Protein AF-T1B0D9-F1 (afdb_monomer_lite)

Organism: NCBI:txid410659

Structure (mmCIF, N/CA/C/O backbone):
data_AF-T1B0D9-F1
#
_entry.id   AF-T1B0D9-F1
#
loop_
_atom_site.group_PDB
_atom_site.id
_atom_site.type_symbol
_atom_site.label_atom_id
_atom_site.label_alt_id
_atom_site.label_comp_id
_atom_site.label_asym_id
_atom_site.label_entity_id
_atom_site.label_seq_id
_atom_site.pdbx_PDB_ins_code
_atom_site.Cartn_x
_atom_site.Cartn_y
_atom_site.Cartn_z
_atom_site.occupancy
_atom_site.B_iso_or_equiv
_atom_site.auth_seq_id
_atom_site.auth_comp_id
_atom_site.auth_asym_id
_atom_site.auth_atom_id
_atom_site.pdbx_PDB_model_num
ATOM 1 N N . MET A 1 1 ? -8.702 12.834 5.427 1.00 87.44 1 MET A N 1
ATOM 2 C CA . MET A 1 1 ? -8.350 13.405 4.110 1.00 87.44 1 MET A CA 1
ATOM 3 C C . MET A 1 1 ? -9.213 12.721 3.076 1.00 87.44 1 MET A C 1
ATOM 5 O O . MET A 1 1 ? -9.339 11.502 3.157 1.00 87.44 1 MET A O 1
ATOM 9 N N . ALA A 1 2 ? -9.843 13.475 2.180 1.00 92.88 2 ALA A N 1
ATOM 10 C CA . ALA A 1 2 ? -10.662 12.877 1.130 1.00 92.88 2 ALA A CA 1
ATOM 11 C C . ALA A 1 2 ? -9.788 12.116 0.116 1.00 92.88 2 ALA A C 1
ATOM 13 O O . ALA A 1 2 ? -8.581 12.353 0.022 1.00 92.88 2 ALA A O 1
ATOM 14 N N . PHE A 1 3 ? -10.398 11.207 -0.648 1.00 92.94 3 PHE A N 1
ATOM 15 C CA .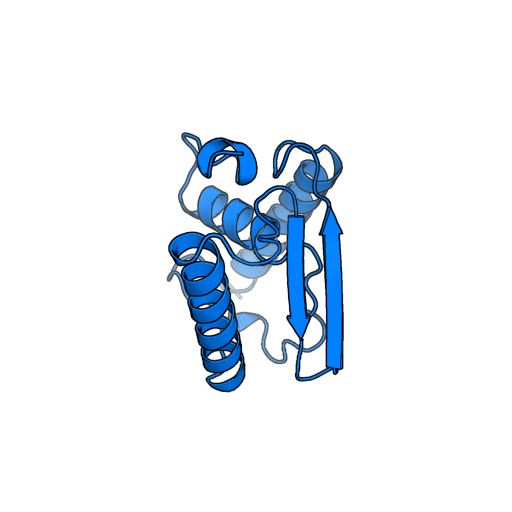 PHE A 1 3 ? -9.708 10.435 -1.686 1.00 92.94 3 PHE A CA 1
ATOM 16 C C . PHE A 1 3 ? -9.012 11.353 -2.701 1.00 92.94 3 PHE A C 1
ATOM 18 O O . PHE A 1 3 ? -7.806 11.224 -2.921 1.00 92.94 3 PHE A O 1
ATOM 25 N N . ASP A 1 4 ? -9.742 12.337 -3.233 1.00 92.62 4 ASP A N 1
ATOM 26 C CA . ASP A 1 4 ? -9.220 13.267 -4.238 1.00 92.62 4 ASP A CA 1
ATOM 27 C C . ASP A 1 4 ? -8.048 14.098 -3.718 1.00 92.62 4 ASP A C 1
ATOM 29 O O . ASP A 1 4 ? -7.090 14.350 -4.446 1.00 92.62 4 ASP A O 1
ATOM 33 N N . GLU A 1 5 ? -8.087 14.486 -2.444 1.00 93.00 5 GLU A N 1
ATOM 34 C CA . GLU A 1 5 ? -7.003 15.216 -1.790 1.00 93.00 5 GLU A CA 1
ATOM 35 C C . GLU A 1 5 ? -5.769 14.333 -1.591 1.00 93.00 5 GLU A C 1
ATOM 37 O O . GLU A 1 5 ? -4.651 14.758 -1.889 1.00 93.00 5 GLU A O 1
ATOM 42 N N . TYR A 1 6 ? -5.962 13.101 -1.107 1.00 94.75 6 TYR A N 1
ATOM 43 C CA . TYR A 1 6 ? -4.862 12.191 -0.802 1.00 94.75 6 TYR A CA 1
ATOM 44 C C . TYR A 1 6 ? -4.145 11.727 -2.062 1.00 94.75 6 TYR A C 1
ATOM 46 O O . TYR A 1 6 ? -2.919 11.7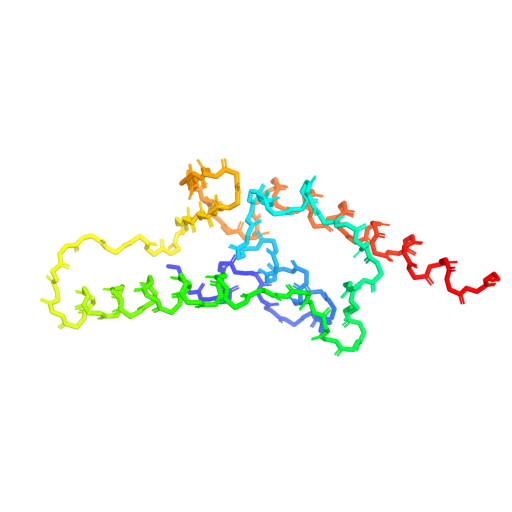93 -2.131 1.00 94.75 6 TYR A O 1
ATOM 54 N N . PHE A 1 7 ? -4.892 11.300 -3.078 1.00 94.31 7 PHE A N 1
ATOM 55 C CA . PHE A 1 7 ? -4.308 10.840 -4.332 1.00 94.31 7 PHE A CA 1
ATOM 56 C C . PHE A 1 7 ? -3.975 11.980 -5.291 1.00 94.31 7 PHE A C 1
ATOM 58 O O . PHE A 1 7 ? -3.303 11.740 -6.294 1.00 94.31 7 PHE A O 1
ATOM 65 N N . ALA A 1 8 ? -4.377 13.215 -4.971 1.00 93.06 8 ALA A N 1
ATOM 66 C CA . ALA A 1 8 ? -4.380 14.326 -5.912 1.00 93.06 8 ALA A CA 1
ATOM 67 C C . ALA A 1 8 ? -5.090 13.904 -7.209 1.00 93.06 8 ALA A C 1
ATOM 69 O O . ALA A 1 8 ? -4.491 13.983 -8.269 1.00 93.06 8 ALA A O 1
ATOM 70 N N . TRP A 1 9 ? -6.313 13.371 -7.126 1.00 92.31 9 TRP A N 1
ATOM 71 C CA . TRP A 1 9 ? -6.973 12.707 -8.259 1.00 92.31 9 TRP A CA 1
ATOM 72 C C . TRP A 1 9 ? -7.179 13.671 -9.437 1.00 92.31 9 TRP A C 1
ATOM 74 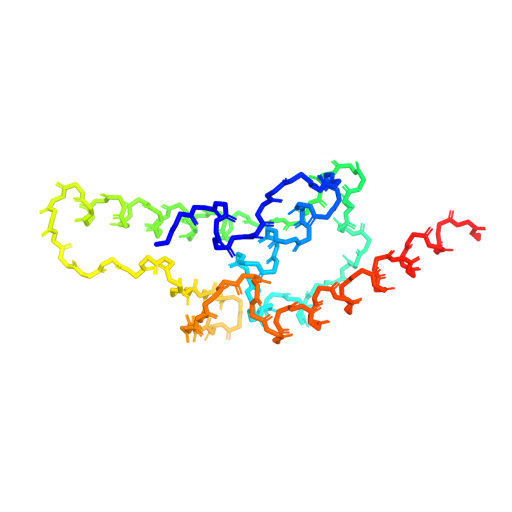O O . TRP A 1 9 ? -6.485 13.540 -10.443 1.00 92.31 9 TRP A O 1
ATOM 84 N N . GLY A 1 10 ? -8.002 14.711 -9.252 1.00 87.06 10 GLY A N 1
ATOM 85 C CA . GLY A 1 10 ? -8.187 15.829 -10.189 1.00 87.06 10 GLY A CA 1
ATOM 86 C C . GLY A 1 10 ? -8.491 15.434 -11.644 1.00 87.06 10 GLY A C 1
ATOM 87 O O . GLY A 1 10 ? -8.688 14.265 -11.973 1.00 87.06 10 GLY A O 1
ATOM 88 N N . ASP A 1 11 ? -8.475 16.427 -12.533 1.00 88.38 11 ASP A N 1
ATOM 89 C CA . ASP A 1 11 ? -8.579 16.209 -13.980 1.00 88.38 11 ASP A CA 1
ATOM 90 C C . ASP A 1 11 ? -7.193 15.959 -14.578 1.00 88.38 11 ASP A C 1
ATOM 92 O O . ASP A 1 11 ? -6.518 16.859 -15.077 1.00 88.38 11 ASP A O 1
ATOM 96 N N . CYS A 1 12 ? -6.727 14.716 -14.479 1.00 88.94 12 CYS A N 1
ATOM 97 C CA . CYS A 1 12 ? -5.539 14.244 -15.186 1.00 88.94 12 CYS A CA 1
ATOM 98 C C . CYS A 1 12 ? -5.859 13.020 -16.054 1.00 88.94 12 CYS A C 1
ATOM 100 O O . CYS A 1 12 ? -6.937 12.436 -15.941 1.00 88.94 12 CYS A O 1
ATOM 102 N N . SER A 1 13 ? -4.939 12.654 -16.953 1.00 89.44 13 SER A N 1
ATOM 103 C CA . SER A 1 13 ? -5.116 11.480 -17.813 1.00 89.44 13 SER A CA 1
ATOM 104 C C . SER A 1 13 ? -5.230 10.193 -16.992 1.00 89.44 13 SER A C 1
ATOM 106 O O . SER A 1 13 ? -4.697 10.104 -15.885 1.00 89.44 13 SER A O 1
ATOM 108 N N . GLU A 1 14 ? -5.876 9.165 -17.543 1.00 87.00 14 GLU A N 1
ATOM 109 C CA . GLU A 1 14 ? -6.046 7.870 -16.865 1.00 87.00 14 GLU A CA 1
ATOM 110 C C . GLU A 1 14 ? -4.706 7.237 -16.463 1.00 87.00 14 GLU A C 1
ATOM 112 O O . GLU A 1 14 ? -4.554 6.726 -15.355 1.00 87.00 14 GLU A O 1
ATOM 117 N N . GLN A 1 15 ? -3.681 7.367 -17.307 1.00 85.62 15 GLN A N 1
ATOM 118 C CA . GLN A 1 15 ? -2.330 6.897 -16.995 1.00 85.62 15 GLN A CA 1
ATOM 119 C C . GLN A 1 15 ? -1.731 7.646 -15.796 1.00 85.62 15 GLN A C 1
ATOM 121 O O . GLN A 1 15 ? -1.045 7.055 -14.958 1.00 85.62 15 GLN A O 1
ATOM 126 N N . GLU A 1 16 ? -1.990 8.951 -15.680 1.00 89.56 16 GLU A N 1
ATOM 127 C CA . GLU A 1 16 ? -1.529 9.736 -14.540 1.00 89.56 16 GLU A CA 1
ATOM 128 C C . GLU A 1 16 ? -2.309 9.406 -13.262 1.00 89.56 16 GLU A C 1
ATOM 130 O O . GLU A 1 16 ? -1.690 9.271 -12.203 1.00 89.56 16 GLU A O 1
ATOM 135 N N . LYS A 1 17 ? -3.625 9.186 -13.354 1.00 91.44 17 LYS A N 1
ATOM 136 C CA . LYS A 1 17 ? -4.440 8.679 -12.240 1.00 91.44 17 LYS A CA 1
ATOM 137 C C . LYS A 1 17 ? -3.932 7.325 -11.753 1.00 91.44 17 LYS A C 1
ATOM 139 O O . LYS A 1 17 ? -3.726 7.161 -10.552 1.00 91.44 17 LYS A O 1
ATOM 144 N N . ALA A 1 18 ? -3.635 6.391 -12.658 1.00 88.69 18 ALA A N 1
ATOM 145 C CA . ALA A 1 18 ? -3.093 5.075 -12.319 1.00 88.69 18 ALA A CA 1
ATOM 146 C C . ALA A 1 18 ? -1.747 5.177 -11.579 1.00 88.69 18 ALA A C 1
ATOM 148 O O . ALA A 1 18 ? -1.539 4.526 -10.553 1.00 88.69 18 ALA A O 1
ATOM 149 N N . LEU A 1 19 ? -0.848 6.051 -12.042 1.00 89.06 19 LEU A N 1
ATOM 150 C CA . LEU A 1 19 ? 0.425 6.318 -11.369 1.00 89.06 19 LEU A CA 1
ATOM 151 C C . LEU A 1 19 ? 0.247 6.931 -9.977 1.00 89.06 19 LEU A C 1
ATOM 153 O O . LEU A 1 19 ? 0.890 6.496 -9.018 1.00 89.06 19 LEU A O 1
ATOM 157 N N . ARG A 1 20 ? -0.619 7.942 -9.856 1.00 92.81 20 ARG A N 1
ATOM 158 C CA . ARG A 1 20 ? -0.947 8.583 -8.576 1.00 92.81 20 ARG A CA 1
ATOM 159 C C . ARG A 1 20 ? -1.558 7.575 -7.606 1.00 92.81 20 ARG A C 1
ATOM 161 O O . ARG A 1 20 ? -1.170 7.553 -6.436 1.00 92.81 20 ARG A O 1
ATOM 168 N N . PHE A 1 21 ? -2.450 6.716 -8.090 1.00 91.94 21 PHE A N 1
ATOM 169 C CA . PHE A 1 21 ? -3.047 5.639 -7.312 1.00 91.94 21 PHE A CA 1
ATOM 170 C C . PHE A 1 21 ? -1.987 4.675 -6.786 1.00 91.94 21 PHE A C 1
ATOM 172 O O . PHE A 1 21 ? -1.893 4.476 -5.579 1.00 91.94 21 PHE A O 1
ATOM 179 N N . LEU A 1 22 ? -1.130 4.147 -7.664 1.00 89.56 22 LEU A N 1
ATOM 180 C CA . LEU A 1 22 ? -0.072 3.207 -7.293 1.00 89.56 22 LEU A CA 1
ATOM 181 C C . LEU A 1 22 ? 0.871 3.793 -6.233 1.00 89.56 22 LEU A C 1
ATOM 183 O O . LEU A 1 22 ? 1.167 3.147 -5.227 1.00 89.56 22 LEU A O 1
ATOM 187 N N . LEU A 1 23 ? 1.304 5.039 -6.433 1.00 90.19 23 LEU A N 1
ATOM 188 C CA . LEU A 1 23 ? 2.203 5.734 -5.515 1.00 90.19 23 LEU A CA 1
ATOM 189 C C . LEU A 1 23 ? 1.553 6.056 -4.162 1.00 90.19 23 LEU A C 1
ATOM 191 O O . LEU A 1 23 ? 2.250 6.078 -3.145 1.00 90.19 23 LEU A O 1
ATOM 195 N N . GLY A 1 24 ? 0.246 6.326 -4.135 1.00 91.44 24 GLY A N 1
ATOM 196 C CA . GLY A 1 24 ? -0.499 6.541 -2.893 1.00 91.44 24 GLY A CA 1
ATOM 197 C C . GLY A 1 24 ? -0.838 5.235 -2.165 1.00 91.44 24 GLY A C 1
ATOM 198 O O . GLY A 1 24 ? -0.822 5.198 -0.938 1.00 91.44 24 GLY A O 1
ATOM 199 N N . LEU A 1 25 ? -1.095 4.154 -2.905 1.00 90.38 25 LEU A N 1
ATOM 200 C CA . LEU A 1 25 ? -1.484 2.852 -2.363 1.00 90.38 25 LEU A CA 1
ATOM 201 C C . LEU A 1 25 ? -0.290 2.097 -1.763 1.00 90.38 25 LEU A C 1
ATOM 203 O O . LEU A 1 25 ? -0.389 1.556 -0.662 1.00 90.38 25 LEU A O 1
ATOM 207 N N . ALA A 1 26 ? 0.846 2.081 -2.466 1.00 89.69 26 ALA A N 1
ATOM 208 C CA . ALA A 1 26 ? 2.039 1.331 -2.073 1.00 89.69 26 ALA A CA 1
ATOM 209 C C . ALA A 1 26 ? 3.311 2.204 -2.019 1.00 89.69 26 ALA A C 1
ATOM 211 O O . ALA A 1 26 ? 4.298 1.910 -2.698 1.00 89.69 26 ALA A O 1
ATOM 212 N N . PRO A 1 27 ? 3.352 3.263 -1.184 1.00 89.25 27 PRO A N 1
ATOM 213 C CA . PRO A 1 27 ? 4.443 4.242 -1.180 1.00 89.25 27 PRO A CA 1
ATOM 214 C C . PRO A 1 27 ? 5.827 3.690 -0.802 1.00 89.25 27 PRO A C 1
ATOM 216 O O . PRO A 1 27 ? 6.821 4.371 -1.032 1.00 89.25 2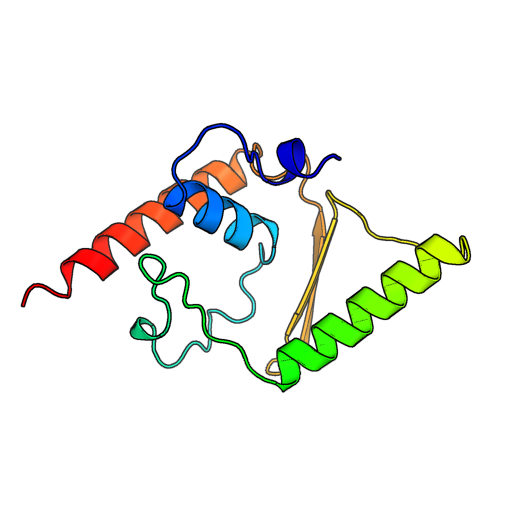7 PRO A O 1
ATOM 219 N N . MET A 1 28 ? 5.917 2.492 -0.210 1.00 91.44 28 MET A N 1
ATOM 220 C CA . MET A 1 28 ? 7.208 1.867 0.127 1.00 91.44 28 MET A CA 1
ATOM 221 C C . MET A 1 28 ? 7.661 0.876 -0.933 1.00 91.44 28 MET A C 1
ATOM 223 O O . MET A 1 28 ? 8.812 0.445 -0.899 1.00 91.44 28 MET A O 1
ATOM 227 N N . GLY A 1 29 ? 6.766 0.490 -1.846 1.00 88.88 29 GLY A N 1
ATOM 228 C CA . GLY A 1 29 ? 7.108 -0.381 -2.955 1.00 88.88 29 GLY A CA 1
ATOM 229 C C . GLY A 1 29 ? 7.709 -1.719 -2.527 1.00 88.88 29 GLY A C 1
ATOM 230 O O . GLY A 1 29 ? 8.588 -2.224 -3.222 1.00 88.88 29 GLY A O 1
ATOM 231 N N . LEU A 1 30 ? 7.285 -2.278 -1.381 1.00 91.00 30 LEU A N 1
ATOM 232 C CA . LEU A 1 30 ? 7.926 -3.458 -0.772 1.00 91.00 30 LEU A CA 1
ATOM 233 C C . LEU A 1 30 ? 8.044 -4.641 -1.750 1.00 91.00 30 LEU A C 1
ATOM 235 O O . LEU A 1 30 ? 9.044 -5.363 -1.727 1.00 91.00 30 LEU A O 1
ATOM 239 N N . HIS A 1 31 ? 7.060 -4.772 -2.644 1.00 86.81 31 HIS A N 1
ATOM 240 C CA . HIS A 1 31 ? 6.950 -5.849 -3.623 1.00 86.81 31 HIS A CA 1
ATOM 241 C C . HIS A 1 31 ? 7.772 -5.645 -4.906 1.00 86.81 31 HIS A C 1
ATOM 243 O O . HIS A 1 31 ? 8.058 -6.614 -5.602 1.00 86.81 31 HIS A O 1
ATOM 249 N N . PHE A 1 32 ? 8.211 -4.421 -5.228 1.00 84.50 32 PHE A N 1
ATOM 250 C CA . PHE A 1 32 ? 8.917 -4.171 -6.495 1.00 84.50 32 PHE A CA 1
ATOM 251 C C . PHE A 1 32 ? 10.292 -4.838 -6.564 1.00 84.50 32 PHE A C 1
ATOM 253 O O . PHE A 1 32 ? 10.766 -5.149 -7.650 1.00 84.50 32 PHE A O 1
ATOM 260 N N . GLY A 1 33 ? 10.942 -5.070 -5.419 1.00 84.19 33 GLY A N 1
ATOM 261 C CA . GLY A 1 33 ? 12.293 -5.638 -5.377 1.00 84.19 33 GLY A CA 1
ATOM 262 C C . GLY A 1 33 ? 12.393 -7.111 -5.786 1.00 84.19 33 GLY A C 1
ATOM 263 O O . GLY A 1 33 ? 13.506 -7.602 -5.932 1.00 84.19 33 GLY A O 1
ATOM 264 N N . TYR A 1 34 ? 11.268 -7.812 -5.931 1.00 86.06 34 TYR A N 1
ATOM 265 C CA . TYR A 1 34 ? 11.216 -9.211 -6.374 1.00 86.06 34 TYR A CA 1
ATOM 266 C C . TYR A 1 34 ? 10.262 -9.419 -7.552 1.00 86.06 34 TYR A C 1
ATOM 268 O O . TYR A 1 34 ? 9.842 -10.545 -7.817 1.00 86.06 34 TYR A O 1
ATOM 276 N N . LEU A 1 35 ? 9.905 -8.349 -8.265 1.00 83.50 35 LEU A N 1
ATOM 277 C CA . LEU A 1 35 ? 9.140 -8.484 -9.493 1.00 83.50 35 LEU A CA 1
ATOM 278 C C . LEU A 1 35 ? 10.024 -9.163 -10.548 1.00 83.50 35 LEU A C 1
ATOM 280 O O . LEU A 1 35 ? 10.962 -8.553 -11.056 1.00 83.50 35 LEU A O 1
ATOM 284 N N . VAL A 1 36 ? 9.742 -10.438 -10.820 1.00 83.81 36 VAL A N 1
ATOM 285 C CA . VAL A 1 36 ? 10.558 -11.284 -11.706 1.00 83.81 36 VAL A CA 1
ATOM 286 C C . VAL A 1 36 ? 10.446 -10.837 -13.161 1.00 83.81 36 VAL A C 1
ATOM 288 O O . VAL A 1 36 ? 11.452 -10.794 -13.862 1.00 83.81 36 VAL A O 1
ATOM 291 N N . ASP A 1 37 ? 9.238 -10.472 -13.592 1.00 83.19 37 ASP A N 1
ATOM 292 C CA . ASP A 1 37 ? 8.960 -10.029 -14.955 1.00 83.19 37 ASP A CA 1
ATOM 293 C C . ASP A 1 37 ? 8.372 -8.606 -14.966 1.00 83.19 37 ASP A C 1
ATOM 295 O O . ASP A 1 37 ? 7.192 -8.420 -14.642 1.00 83.19 37 ASP A O 1
ATOM 299 N N . PRO A 1 38 ? 9.164 -7.587 -15.341 1.00 76.69 38 PRO A N 1
ATOM 300 C CA . PRO A 1 38 ? 8.681 -6.220 -15.498 1.00 76.69 38 PRO A CA 1
ATOM 301 C C . PRO A 1 38 ? 7.614 -6.048 -16.590 1.00 76.69 38 PRO A C 1
ATOM 303 O O . PRO A 1 38 ? 6.810 -5.123 -16.476 1.00 76.69 38 PRO A O 1
ATOM 306 N N . ALA A 1 39 ? 7.578 -6.913 -17.613 1.00 79.19 39 ALA A N 1
ATOM 307 C CA . ALA A 1 39 ? 6.609 -6.830 -18.710 1.00 79.19 39 ALA A CA 1
ATOM 308 C C . ALA A 1 39 ? 5.184 -7.203 -18.266 1.00 79.19 39 ALA A C 1
ATOM 310 O O . ALA A 1 39 ? 4.206 -6.790 -18.885 1.00 79.19 39 ALA A O 1
ATOM 311 N N . SER A 1 40 ? 5.046 -7.907 -17.138 1.00 78.31 40 SER A N 1
ATOM 312 C CA . SER A 1 40 ? 3.743 -8.219 -16.534 1.00 78.31 40 SER A CA 1
ATOM 313 C C . SER A 1 40 ? 2.953 -6.984 -16.066 1.00 78.31 40 SER A C 1
ATOM 315 O O . SER A 1 40 ? 1.760 -7.087 -15.771 1.00 78.31 40 SER A O 1
ATOM 317 N N . VAL A 1 41 ? 3.594 -5.811 -15.993 1.00 77.75 41 VAL A N 1
ATOM 318 C CA . VAL A 1 41 ? 2.952 -4.534 -15.667 1.00 77.75 41 VAL A CA 1
ATOM 319 C C . VAL A 1 41 ? 2.613 -3.794 -16.960 1.00 77.75 41 VAL A C 1
ATOM 321 O O . VAL A 1 41 ? 3.477 -3.174 -17.575 1.00 77.75 41 VAL A O 1
ATOM 324 N N . ASN A 1 42 ? 1.334 -3.787 -17.335 1.00 79.44 42 ASN A N 1
ATOM 325 C CA . ASN A 1 42 ? 0.845 -3.088 -18.519 1.00 79.44 42 ASN A CA 1
ATOM 326 C C . ASN A 1 42 ? -0.243 -2.077 -18.135 1.00 79.44 42 ASN A C 1
ATOM 328 O O . ASN A 1 42 ? -1.413 -2.413 -17.962 1.00 79.44 42 ASN A O 1
ATOM 332 N N . PHE A 1 43 ? 0.144 -0.805 -18.031 1.00 74.06 43 PHE A N 1
ATOM 333 C CA . PHE A 1 43 ? -0.789 0.274 -17.695 1.00 74.06 43 PHE A CA 1
ATOM 334 C C . PHE A 1 43 ? -1.721 0.661 -18.847 1.00 74.06 43 PHE A C 1
ATOM 336 O O . PHE A 1 43 ? -2.784 1.210 -18.574 1.00 74.06 43 PHE A O 1
ATOM 343 N N . ALA A 1 44 ? -1.361 0.383 -20.105 1.00 76.06 44 ALA A N 1
ATOM 344 C CA . ALA A 1 44 ? -2.244 0.639 -21.243 1.00 76.06 44 ALA A CA 1
ATOM 345 C C . ALA A 1 44 ? -3.458 -0.303 -21.218 1.00 76.06 44 ALA A C 1
ATOM 347 O O . ALA A 1 44 ? -4.583 0.113 -21.481 1.00 76.06 44 ALA A O 1
ATOM 348 N N . GLU A 1 45 ? -3.237 -1.553 -20.812 1.00 81.38 45 GLU A N 1
ATOM 349 C CA . GLU A 1 45 ? -4.277 -2.573 -20.666 1.00 81.38 45 GLU A CA 1
ATOM 350 C C . GLU A 1 45 ? -4.873 -2.652 -19.251 1.00 81.38 45 GLU A C 1
ATOM 352 O O . GLU A 1 45 ? -5.688 -3.531 -18.982 1.00 81.38 45 GLU A O 1
ATOM 357 N N 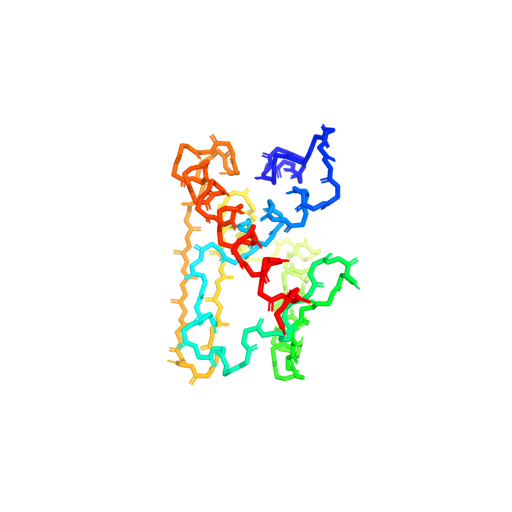. HIS A 1 46 ? -4.483 -1.757 -18.336 1.00 80.38 46 HIS A N 1
ATOM 358 C CA . HIS A 1 46 ? -4.894 -1.779 -16.923 1.00 80.38 46 HIS A CA 1
ATOM 359 C C . HIS A 1 46 ? -4.563 -3.098 -16.196 1.00 80.38 46 HIS A C 1
ATOM 361 O O . HIS A 1 46 ? -5.295 -3.542 -15.309 1.00 80.38 46 HIS A O 1
ATOM 367 N N . LYS A 1 47 ? -3.437 -3.727 -16.548 1.00 82.56 47 LYS A N 1
ATOM 368 C CA . LYS A 1 47 ? -2.959 -4.985 -15.965 1.00 82.56 47 LYS A CA 1
ATOM 369 C C . LYS A 1 47 ? -1.781 -4.747 -15.028 1.00 82.56 47 LYS A C 1
ATOM 371 O O . LYS A 1 47 ? -0.762 -4.169 -15.401 1.00 82.56 47 LYS A O 1
ATOM 376 N N . VAL A 1 48 ? -1.919 -5.240 -13.801 1.00 81.38 48 VAL A N 1
ATOM 377 C CA . VAL A 1 48 ? -0.862 -5.260 -12.785 1.00 81.38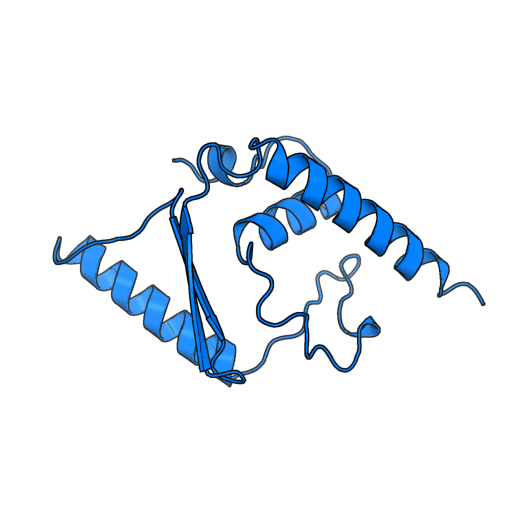 48 VAL A CA 1
ATOM 378 C C . VAL A 1 48 ? -0.852 -6.658 -12.162 1.00 81.38 48 VAL A C 1
ATOM 380 O O . VAL A 1 48 ? -1.928 -7.195 -11.879 1.00 81.38 48 VAL A O 1
ATOM 383 N N . PRO A 1 49 ? 0.321 -7.274 -11.946 1.00 84.75 49 PRO A N 1
ATOM 384 C CA . PRO A 1 49 ? 0.398 -8.601 -11.359 1.00 84.75 49 PRO A CA 1
ATOM 385 C C . PRO A 1 49 ? -0.139 -8.590 -9.927 1.00 84.75 49 PRO A C 1
ATOM 387 O O . PRO A 1 49 ? 0.116 -7.678 -9.139 1.00 84.75 49 PRO A O 1
ATOM 390 N N . SER A 1 50 ? -0.860 -9.648 -9.575 1.00 86.31 50 SER A N 1
ATOM 391 C CA . SER A 1 50 ? -1.305 -9.910 -8.210 1.00 86.31 50 SER A CA 1
ATOM 392 C C . SER A 1 50 ? -1.182 -11.397 -7.906 1.00 86.31 50 SER A C 1
ATOM 394 O O . SER A 1 50 ? -1.129 -12.234 -8.807 1.00 86.31 50 SER A O 1
ATOM 396 N N . THR A 1 51 ? -1.102 -11.731 -6.623 1.00 88.44 51 THR A N 1
ATOM 397 C CA . THR A 1 51 ? -1.086 -13.120 -6.162 1.00 88.44 51 THR A CA 1
ATOM 398 C C . THR A 1 51 ? -2.285 -13.362 -5.263 1.00 88.44 51 THR A C 1
ATOM 400 O O . THR A 1 51 ? -2.704 -12.467 -4.525 1.00 88.44 51 THR A O 1
ATOM 403 N N . ILE A 1 52 ? -2.810 -14.590 -5.264 1.00 93.50 52 ILE A N 1
ATOM 404 C CA . ILE A 1 52 ? -3.938 -14.950 -4.395 1.00 93.50 52 ILE A CA 1
ATOM 405 C C . ILE A 1 52 ? -3.616 -14.704 -2.915 1.00 93.50 52 ILE A C 1
ATOM 407 O O . ILE A 1 52 ? -4.471 -14.243 -2.166 1.00 93.50 52 ILE A O 1
ATOM 411 N N . MET A 1 53 ? -2.361 -14.914 -2.507 1.00 93.75 53 MET A N 1
ATOM 412 C CA . MET A 1 53 ? -1.885 -14.633 -1.150 1.00 93.75 53 MET A CA 1
ATOM 413 C C . MET A 1 53 ? -2.058 -13.153 -0.783 1.00 93.75 53 MET A C 1
ATOM 415 O O . MET A 1 53 ? -2.609 -12.839 0.271 1.00 93.75 53 MET A O 1
ATOM 419 N N . ALA A 1 54 ? -1.639 -12.238 -1.666 1.00 91.38 54 ALA A N 1
ATOM 420 C CA . ALA A 1 54 ? -1.799 -10.802 -1.449 1.00 91.38 54 ALA A CA 1
ATOM 421 C C . ALA A 1 54 ? -3.281 -10.394 -1.402 1.00 91.38 54 ALA A C 1
ATOM 423 O O . ALA A 1 54 ? -3.668 -9.599 -0.545 1.00 91.38 54 ALA A O 1
ATOM 424 N N . CYS A 1 55 ? -4.122 -10.973 -2.268 1.00 93.12 55 CYS A N 1
ATOM 425 C CA . CYS A 1 55 ? -5.563 -10.717 -2.274 1.00 93.12 55 CYS A CA 1
ATOM 426 C C . CYS A 1 55 ? -6.232 -11.133 -0.957 1.00 93.12 55 CYS A C 1
ATOM 428 O O . CYS A 1 55 ? -7.006 -10.354 -0.406 1.00 93.12 55 CYS A O 1
ATOM 430 N N . GLN A 1 56 ? -5.909 -12.316 -0.424 1.00 96.88 56 GLN A N 1
ATOM 431 C CA . GLN A 1 56 ? -6.478 -12.799 0.842 1.00 96.88 56 GLN A CA 1
ATOM 432 C C . GLN A 1 56 ? -6.058 -11.926 2.032 1.00 96.88 56 GLN A C 1
ATOM 434 O O . GLN A 1 56 ? -6.890 -11.569 2.866 1.00 96.88 56 GLN A O 1
ATOM 439 N N . ILE A 1 57 ? -4.789 -11.509 2.081 1.00 95.56 57 ILE A N 1
ATOM 440 C CA . ILE A 1 57 ? -4.302 -10.573 3.105 1.00 95.56 57 ILE A CA 1
ATOM 441 C C . ILE A 1 57 ? -5.036 -9.231 2.999 1.00 95.56 57 ILE A C 1
ATOM 443 O O . ILE A 1 57 ? -5.520 -8.715 4.005 1.00 95.56 57 ILE A O 1
ATOM 447 N N . CYS A 1 58 ? -5.146 -8.677 1.788 1.00 93.88 58 CYS A N 1
ATOM 448 C CA . CYS A 1 58 ? -5.846 -7.418 1.541 1.00 93.88 58 CYS A CA 1
ATOM 449 C C . CYS A 1 58 ? -7.311 -7.495 1.993 1.00 93.88 58 CYS A C 1
ATOM 451 O O . CYS A 1 58 ? -7.770 -6.628 2.736 1.00 93.88 58 CYS A O 1
ATOM 453 N N . ALA A 1 59 ? -8.017 -8.567 1.620 1.00 97.00 59 ALA A N 1
ATOM 454 C CA . ALA A 1 59 ? -9.401 -8.796 2.017 1.00 97.00 59 ALA A CA 1
ATOM 455 C C . ALA A 1 59 ? -9.554 -8.877 3.545 1.00 97.00 59 ALA A C 1
ATOM 457 O O . ALA A 1 59 ? -10.426 -8.217 4.108 1.00 97.00 59 ALA A O 1
ATOM 458 N N . GLY A 1 60 ? -8.674 -9.617 4.229 1.00 97.44 60 GLY A N 1
ATOM 459 C CA . GLY A 1 60 ? -8.689 -9.731 5.690 1.00 97.44 60 GLY A CA 1
ATOM 460 C C . GLY A 1 60 ? -8.455 -8.395 6.402 1.00 97.44 60 GLY A C 1
ATOM 461 O O . GLY A 1 60 ? -9.174 -8.057 7.347 1.00 97.44 60 GLY A O 1
ATOM 462 N N . VAL A 1 61 ? -7.491 -7.598 5.926 1.00 95.69 61 VAL A N 1
ATOM 463 C CA . VAL A 1 61 ? -7.224 -6.253 6.462 1.00 95.69 61 VAL A CA 1
ATOM 464 C C . VAL A 1 61 ? -8.415 -5.326 6.216 1.00 95.69 61 VAL A C 1
ATOM 466 O O . VAL A 1 61 ? -8.883 -4.688 7.156 1.00 95.69 61 VAL A O 1
ATOM 469 N N . ALA A 1 62 ? -8.947 -5.284 4.992 1.00 95.69 62 ALA A N 1
ATOM 470 C CA . ALA A 1 62 ? -10.078 -4.430 4.635 1.00 95.69 62 ALA A CA 1
ATOM 471 C C . ALA A 1 62 ? -11.339 -4.768 5.447 1.00 95.69 62 ALA A C 1
ATOM 473 O O . ALA A 1 62 ? -11.971 -3.868 6.001 1.00 95.69 62 ALA A O 1
ATOM 474 N N . ALA A 1 63 ? -11.669 -6.056 5.585 1.00 98.00 63 ALA A N 1
ATOM 475 C CA . ALA A 1 63 ? -12.794 -6.511 6.400 1.00 98.00 63 ALA A CA 1
ATOM 476 C C . ALA A 1 63 ? -12.615 -6.135 7.880 1.00 98.00 63 ALA A C 1
ATOM 478 O O . ALA A 1 63 ? -13.561 -5.693 8.533 1.00 98.00 63 ALA A O 1
ATOM 479 N N . THR A 1 64 ? -11.391 -6.249 8.403 1.00 97.25 64 THR A N 1
ATOM 480 C CA . THR A 1 64 ? -11.080 -5.871 9.788 1.00 97.25 64 THR A CA 1
ATOM 481 C C . THR A 1 64 ? -11.209 -4.362 10.007 1.00 97.25 64 THR A C 1
ATOM 483 O O . THR A 1 64 ? -11.802 -3.943 10.999 1.00 97.25 64 THR A O 1
ATOM 486 N N . GLU A 1 65 ? -10.698 -3.527 9.098 1.00 96.44 65 GLU A N 1
ATOM 487 C CA . GLU A 1 65 ? -10.860 -2.068 9.184 1.00 96.44 65 GLU A CA 1
ATOM 488 C C . GLU A 1 65 ? -12.337 -1.658 9.073 1.00 96.44 65 GLU A C 1
ATOM 490 O O . GLU A 1 65 ? -12.801 -0.832 9.860 1.00 96.44 65 GLU A O 1
ATOM 495 N N . ALA A 1 66 ? -13.112 -2.288 8.184 1.00 97.50 66 ALA A N 1
ATOM 496 C CA . ALA A 1 66 ? -14.556 -2.065 8.095 1.00 97.50 66 ALA A CA 1
ATOM 497 C C . ALA A 1 66 ? -15.264 -2.404 9.417 1.00 97.50 66 ALA A C 1
ATOM 499 O O . ALA A 1 66 ? -16.071 -1.616 9.910 1.00 97.50 66 ALA A O 1
ATOM 500 N N . LEU A 1 67 ? -14.913 -3.532 10.043 1.00 98.12 67 LEU A N 1
ATOM 501 C CA . LEU A 1 67 ? -15.462 -3.927 11.339 1.00 98.12 67 LEU A CA 1
ATOM 502 C C . LEU A 1 67 ? -15.132 -2.909 12.442 1.00 98.12 67 LEU A C 1
ATOM 504 O O . LEU A 1 67 ? -16.012 -2.555 13.227 1.00 98.12 67 LEU A O 1
ATOM 508 N N . LYS A 1 68 ? -13.892 -2.400 12.491 1.00 98.06 68 LYS A N 1
ATOM 509 C CA . LYS A 1 68 ? -13.495 -1.345 13.443 1.00 98.06 68 LYS A CA 1
ATOM 510 C C . LYS A 1 68 ? -14.343 -0.087 13.281 1.00 98.06 68 LYS A C 1
ATOM 512 O O . LYS A 1 68 ? -14.787 0.472 14.284 1.00 98.06 68 LYS A O 1
ATOM 517 N N . ILE A 1 69 ? -14.579 0.338 12.037 1.00 97.12 69 ILE A N 1
ATOM 518 C CA . ILE A 1 69 ? -15.403 1.510 11.712 1.00 97.12 69 ILE A CA 1
ATOM 519 C C . ILE A 1 69 ? -16.845 1.292 12.184 1.00 97.12 69 ILE A C 1
ATOM 521 O O . ILE A 1 69 ? -17.378 2.122 12.919 1.00 97.12 69 ILE A O 1
ATOM 525 N N . LEU A 1 70 ? -17.456 0.162 11.814 1.00 98.31 70 LEU A N 1
ATOM 526 C CA . LEU A 1 70 ? -18.851 -0.152 12.138 1.00 98.31 70 LEU A CA 1
ATOM 527 C C . LEU A 1 70 ? -19.091 -0.267 13.648 1.00 98.31 70 LEU A C 1
ATOM 529 O O . LEU A 1 70 ? -20.080 0.252 14.160 1.00 98.31 70 LEU A O 1
ATOM 533 N N . LEU A 1 71 ? -18.169 -0.908 14.370 1.00 98.31 71 LEU A N 1
ATOM 534 C CA . LEU A 1 71 ? -18.270 -1.096 15.819 1.00 98.31 71 LEU A CA 1
ATOM 535 C C . LEU A 1 71 ? -17.716 0.081 16.631 1.00 98.31 71 LEU A C 1
ATOM 537 O O . LEU A 1 71 ? -17.761 0.035 17.860 1.00 98.31 71 LEU A O 1
ATOM 541 N N . LYS A 1 72 ? -17.158 1.107 15.975 1.00 97.19 72 LYS A N 1
ATOM 542 C CA . LYS A 1 72 ? -16.432 2.216 16.619 1.00 97.19 72 LYS A CA 1
ATOM 543 C C . LYS A 1 72 ? -15.376 1.719 17.621 1.00 97.19 72 LYS A C 1
ATOM 545 O O . LYS A 1 72 ? -15.220 2.279 18.706 1.00 97.19 72 LYS A O 1
ATOM 550 N N . ARG A 1 73 ? -14.666 0.637 17.277 1.00 97.12 73 ARG A N 1
ATOM 551 C CA . ARG A 1 73 ? -13.734 -0.061 18.175 1.00 97.12 73 ARG A CA 1
ATOM 552 C C . ARG A 1 73 ? -12.327 -0.120 17.592 1.00 97.12 73 ARG A C 1
ATOM 554 O O . ARG A 1 73 ? -12.116 -0.645 16.505 1.00 97.12 73 ARG A O 1
ATOM 561 N N . GLY A 1 74 ? -11.353 0.302 18.396 1.00 94.62 74 GLY A N 1
ATOM 562 C CA . GLY A 1 74 ? -9.939 0.292 18.026 1.00 94.62 74 GLY A CA 1
ATOM 563 C C . GLY A 1 74 ? -9.552 1.449 17.104 1.00 94.62 74 GLY A C 1
ATOM 564 O O . GLY A 1 74 ? -10.366 2.303 16.763 1.00 94.62 74 GLY A O 1
ATOM 565 N N . THR A 1 75 ? -8.278 1.482 16.719 1.00 94.31 75 THR A N 1
ATOM 566 C CA . THR A 1 75 ? -7.722 2.559 15.892 1.00 94.31 75 THR A CA 1
ATOM 567 C C . THR A 1 75 ? -7.792 2.200 14.411 1.00 94.31 75 THR A C 1
ATOM 569 O O . THR A 1 75 ? -7.291 1.145 13.999 1.00 94.31 75 THR A O 1
ATOM 572 N N . VAL A 1 76 ? -8.370 3.108 13.622 1.00 94.31 76 VAL A N 1
ATOM 573 C CA . VAL A 1 76 ? -8.380 3.081 12.154 1.00 94.31 76 VAL A CA 1
ATOM 574 C C . VAL A 1 76 ? -7.313 4.051 11.658 1.00 94.31 76 VAL A C 1
ATOM 576 O O . VAL A 1 76 ? -7.402 5.259 11.883 1.00 94.31 76 VAL A O 1
ATOM 579 N N . LEU A 1 77 ? -6.281 3.528 10.998 1.00 92.62 77 LEU A N 1
ATOM 580 C CA . LEU A 1 77 ? -5.211 4.342 10.420 1.00 92.62 77 LEU A CA 1
ATOM 581 C C . LEU A 1 77 ? -5.611 4.806 9.013 1.00 92.62 77 LEU A C 1
ATOM 583 O O . LEU A 1 77 ? -5.147 4.266 8.014 1.00 92.62 77 LEU A O 1
ATOM 587 N N . ALA A 1 78 ? -6.494 5.803 8.946 1.00 92.69 78 ALA A N 1
ATOM 588 C CA . ALA A 1 78 ? -6.920 6.416 7.688 1.00 92.69 78 ALA A CA 1
ATOM 589 C C . ALA A 1 78 ? -5.823 7.306 7.064 1.00 92.69 78 ALA A C 1
ATOM 591 O O . ALA A 1 78 ? -4.854 7.693 7.724 1.00 92.69 78 ALA A O 1
ATOM 592 N N . ALA A 1 79 ? -6.007 7.695 5.796 1.00 92.69 79 ALA A N 1
ATOM 593 C CA . ALA A 1 79 ? -5.154 8.680 5.128 1.00 92.69 79 ALA A CA 1
ATOM 594 C C . ALA A 1 79 ? -4.975 9.940 6.009 1.00 92.69 79 ALA A C 1
ATOM 596 O O . ALA A 1 79 ? -5.979 10.511 6.457 1.00 92.69 79 ALA A O 1
ATOM 597 N N . PRO A 1 80 ? -3.732 10.407 6.260 1.00 93.44 80 PRO A N 1
ATOM 598 C CA . PRO A 1 80 ? -2.506 10.173 5.480 1.00 93.44 80 PRO A CA 1
ATOM 599 C C . PRO A 1 80 ? -1.632 8.971 5.878 1.00 93.44 80 PRO A C 1
ATOM 601 O O . PRO A 1 80 ? -0.501 8.865 5.395 1.00 93.44 80 PRO A O 1
ATOM 604 N N . TYR A 1 81 ? -2.082 8.104 6.780 1.00 93.88 81 TYR A N 1
ATOM 605 C CA . TYR A 1 81 ? -1.309 6.922 7.153 1.00 93.88 81 TYR A CA 1
ATOM 606 C C . TYR A 1 81 ? -1.473 5.807 6.115 1.00 93.88 81 TYR A C 1
ATOM 608 O O . TYR A 1 81 ? -2.520 5.670 5.489 1.00 93.88 81 TYR A O 1
ATOM 616 N N . SER A 1 82 ? -0.419 5.018 5.925 1.00 91.56 82 SER A N 1
ATOM 617 C CA . SER A 1 82 ? -0.404 3.839 5.059 1.00 91.56 82 SER A CA 1
ATOM 618 C C . SER A 1 82 ? 0.290 2.692 5.784 1.00 91.56 82 SER A C 1
ATOM 620 O O . SER A 1 82 ? 1.338 2.882 6.409 1.00 91.56 82 SER A O 1
ATOM 622 N N . ILE A 1 83 ? -0.301 1.503 5.698 1.00 93.62 83 ILE A N 1
ATOM 623 C CA . ILE A 1 83 ? 0.286 0.258 6.187 1.00 93.62 83 ILE A CA 1
ATOM 624 C C . ILE A 1 83 ? 0.505 -0.643 4.979 1.00 93.62 83 ILE A C 1
ATOM 626 O O . ILE A 1 83 ? -0.427 -0.919 4.232 1.00 93.62 83 ILE A O 1
ATOM 630 N N . GLN A 1 84 ? 1.733 -1.114 4.800 1.00 93.56 84 GLN A N 1
ATOM 631 C CA . GLN A 1 84 ? 2.077 -2.110 3.793 1.00 93.56 84 GLN A CA 1
ATOM 632 C C . GLN A 1 84 ? 2.652 -3.329 4.489 1.00 93.56 84 GLN A C 1
ATOM 634 O O . GLN A 1 84 ? 3.617 -3.217 5.246 1.00 93.56 84 GLN A O 1
ATOM 639 N N . PHE A 1 85 ? 2.065 -4.486 4.210 1.00 94.12 85 PHE A N 1
ATOM 640 C CA . PHE A 1 85 ? 2.585 -5.765 4.651 1.00 94.12 85 PHE A CA 1
ATOM 641 C C . PHE A 1 85 ? 2.974 -6.598 3.435 1.00 94.12 85 PHE A C 1
ATOM 643 O O . PHE A 1 85 ? 2.155 -6.861 2.558 1.00 94.12 85 PHE A O 1
ATOM 650 N N . ASP A 1 86 ? 4.240 -6.984 3.391 1.00 93.44 86 ASP A N 1
ATOM 651 C CA . ASP A 1 86 ? 4.807 -7.878 2.396 1.00 93.44 86 ASP A CA 1
ATOM 652 C C . ASP A 1 86 ? 5.117 -9.213 3.067 1.00 93.44 86 ASP A C 1
ATOM 654 O O . ASP A 1 86 ? 6.120 -9.355 3.772 1.00 93.44 86 ASP A O 1
ATOM 658 N N . ALA A 1 87 ? 4.227 -10.182 2.861 1.00 93.50 87 ALA A N 1
ATOM 659 C CA . ALA A 1 87 ? 4.340 -11.504 3.461 1.00 93.50 87 ALA A CA 1
ATOM 660 C C . ALA A 1 87 ? 5.531 -12.298 2.909 1.00 93.50 87 ALA A C 1
ATOM 662 O O . ALA A 1 87 ? 6.129 -13.071 3.651 1.00 93.50 87 ALA A O 1
ATOM 663 N N . TYR A 1 88 ? 5.918 -12.076 1.646 1.00 91.50 88 TYR A N 1
ATOM 664 C CA . TYR A 1 88 ? 7.022 -12.808 1.021 1.00 91.50 88 TYR A CA 1
ATOM 665 C C . TYR A 1 88 ? 8.360 -12.496 1.697 1.00 91.50 88 TYR A C 1
ATOM 667 O O . TYR A 1 88 ? 9.150 -13.391 1.982 1.00 91.50 88 TYR A O 1
ATOM 675 N N . ARG A 1 89 ? 8.603 -11.218 2.011 1.00 92.62 89 ARG A N 1
ATOM 676 C CA . ARG A 1 89 ? 9.817 -10.777 2.723 1.00 92.62 89 ARG A CA 1
ATOM 677 C C . ARG A 1 89 ? 9.623 -10.630 4.228 1.00 92.62 89 ARG A C 1
ATOM 679 O O . ARG A 1 89 ? 10.550 -10.189 4.904 1.00 92.62 89 ARG A O 1
ATOM 686 N N . ASN A 1 90 ? 8.425 -10.928 4.726 1.00 94.50 90 ASN A N 1
ATOM 687 C CA . ASN A 1 90 ? 7.996 -10.694 6.099 1.00 94.50 90 ASN A CA 1
ATOM 688 C C . ASN A 1 90 ? 8.288 -9.260 6.592 1.00 94.50 90 ASN A C 1
ATOM 690 O O . ASN A 1 90 ? 8.904 -9.045 7.637 1.00 94.50 90 ASN A O 1
ATOM 694 N N . LYS A 1 91 ? 7.892 -8.254 5.802 1.00 95.06 91 LYS A N 1
ATOM 695 C CA . LYS A 1 91 ? 8.126 -6.835 6.108 1.00 95.06 91 LYS A CA 1
ATOM 696 C C . LYS A 1 91 ? 6.819 -6.098 6.344 1.00 95.06 91 LYS A C 1
ATOM 698 O O . LYS A 1 91 ? 5.938 -6.091 5.490 1.00 95.06 91 LYS A O 1
ATOM 703 N N . LEU A 1 92 ? 6.739 -5.403 7.475 1.00 95.12 92 LEU A N 1
ATOM 704 C CA . LEU A 1 92 ? 5.669 -4.462 7.786 1.00 95.12 92 LEU A CA 1
ATOM 705 C C . LEU A 1 92 ? 6.224 -3.037 7.760 1.00 95.12 92 LEU A C 1
ATOM 707 O O . LEU A 1 92 ? 7.148 -2.715 8.504 1.00 95.12 92 LEU A O 1
ATOM 711 N N . ALA A 1 93 ? 5.633 -2.175 6.941 1.00 94.94 93 ALA A N 1
ATOM 712 C CA . ALA A 1 93 ? 5.941 -0.754 6.906 1.00 94.94 93 ALA A CA 1
ATOM 713 C C . ALA A 1 93 ? 4.709 0.064 7.293 1.00 94.94 93 ALA A C 1
ATOM 715 O O . ALA A 1 93 ? 3.616 -0.147 6.768 1.00 94.94 93 ALA A O 1
ATOM 716 N N . ARG A 1 94 ? 4.901 1.022 8.200 1.00 94.75 94 ARG A N 1
ATOM 717 C CA . ARG A 1 94 ? 3.904 2.034 8.560 1.00 94.75 94 ARG A CA 1
ATOM 718 C C . ARG A 1 94 ? 4.464 3.385 8.167 1.00 94.75 94 ARG A C 1
ATOM 720 O O . ARG A 1 94 ? 5.559 3.739 8.594 1.00 94.75 94 ARG A O 1
ATOM 727 N N . VAL A 1 95 ? 3.731 4.120 7.345 1.00 92.12 95 VAL A N 1
ATOM 728 C CA . VAL A 1 95 ? 4.201 5.386 6.789 1.00 92.12 95 VAL A CA 1
ATOM 729 C C . VAL A 1 95 ? 3.174 6.464 7.045 1.00 92.12 95 VAL A C 1
ATOM 731 O O . VAL A 1 95 ? 1.976 6.255 6.876 1.00 92.12 95 VAL A O 1
ATOM 734 N N . TRP A 1 96 ? 3.663 7.635 7.422 1.00 93.38 96 TRP A N 1
ATOM 735 C CA . TRP A 1 96 ? 2.875 8.851 7.487 1.00 93.38 96 TRP A CA 1
ATOM 736 C C . TRP A 1 96 ? 3.202 9.728 6.276 1.00 93.38 96 TRP A C 1
ATOM 738 O O . TRP A 1 96 ? 4.368 10.027 6.017 1.00 93.38 96 TRP A O 1
ATOM 748 N N . ARG A 1 97 ? 2.181 10.095 5.495 1.00 90.88 97 ARG A N 1
ATOM 749 C CA . ARG A 1 97 ? 2.326 10.826 4.225 1.00 90.88 97 ARG A CA 1
ATOM 750 C C . ARG A 1 97 ? 1.588 12.168 4.273 1.00 90.88 97 ARG A C 1
ATOM 752 O O . ARG A 1 97 ? 0.529 12.303 3.653 1.00 90.88 97 ARG A O 1
ATOM 759 N N . PRO A 1 98 ? 2.098 13.163 5.021 1.00 92.25 98 PRO A N 1
ATOM 760 C CA . PRO A 1 98 ? 1.430 14.455 5.130 1.00 92.25 98 PRO A CA 1
ATOM 761 C C . PRO A 1 98 ? 1.296 15.106 3.747 1.00 92.25 98 PRO A C 1
ATOM 763 O O . PRO A 1 98 ? 2.242 15.102 2.959 1.00 92.25 98 PRO A O 1
ATOM 766 N N . GLY A 1 99 ? 0.106 15.630 3.444 1.00 89.81 99 GLY A N 1
ATOM 767 C CA . GLY A 1 99 ? -0.213 16.231 2.142 1.00 89.81 99 GLY A CA 1
ATOM 768 C C . GLY A 1 99 ? -0.462 15.239 0.997 1.00 89.81 99 GLY A C 1
ATOM 769 O O . GLY A 1 99 ? -0.621 15.673 -0.143 1.00 89.81 99 GLY A O 1
ATOM 770 N N . GLY A 1 100 ? -0.489 13.927 1.268 1.00 91.94 100 GLY A N 1
ATOM 771 C CA . GLY A 1 100 ? -0.776 12.905 0.258 1.00 91.94 100 GLY A CA 1
ATOM 772 C C . GLY A 1 100 ? 0.179 12.979 -0.937 1.00 91.94 100 GLY A C 1
ATOM 773 O O . GLY A 1 100 ? 1.391 13.156 -0.783 1.00 91.94 100 GLY A O 1
ATOM 774 N N . ASN A 1 101 ? -0.369 12.882 -2.144 1.00 92.88 101 ASN A N 1
ATOM 775 C CA . ASN A 1 101 ? 0.384 12.956 -3.391 1.00 92.88 101 ASN A CA 1
ATOM 776 C C . ASN A 1 101 ? 0.826 14.370 -3.786 1.00 92.88 101 ASN A C 1
ATOM 778 O O . ASN A 1 101 ? 1.627 14.516 -4.707 1.00 92.88 101 ASN A O 1
ATOM 782 N N . ARG A 1 102 ? 0.360 15.408 -3.080 1.00 89.81 102 ARG A N 1
ATOM 783 C CA . ARG A 1 102 ? 0.852 16.784 -3.254 1.00 89.81 102 ARG A CA 1
ATOM 784 C C . ARG A 1 102 ? 2.152 17.045 -2.491 1.00 89.81 102 ARG A C 1
ATOM 786 O O . ARG A 1 102 ? 2.743 18.109 -2.639 1.00 89.81 102 ARG A O 1
ATOM 793 N N . ASN A 1 103 ? 2.611 16.088 -1.682 1.00 89.94 103 ASN A N 1
ATOM 794 C CA . ASN A 1 103 ? 3.886 16.192 -0.984 1.00 89.94 103 ASN A CA 1
ATOM 795 C C . ASN A 1 103 ? 5.052 16.295 -1.994 1.00 89.94 103 ASN A C 1
ATOM 797 O O . ASN A 1 103 ? 5.107 15.472 -2.914 1.00 89.94 103 ASN A O 1
ATOM 801 N N . PRO A 1 104 ? 6.021 17.217 -1.814 1.00 88.88 104 PRO A N 1
ATOM 802 C CA . PRO A 1 104 ? 7.171 17.362 -2.712 1.00 88.88 104 PRO A CA 1
ATOM 803 C C . PRO A 1 104 ? 7.923 16.055 -2.992 1.00 88.88 104 PRO A C 1
ATOM 805 O O . PRO A 1 104 ? 8.304 15.792 -4.132 1.00 88.88 104 PRO A O 1
ATOM 808 N N . LEU A 1 105 ? 8.073 15.185 -1.986 1.00 87.44 105 LEU A N 1
ATOM 809 C CA . LEU A 1 105 ? 8.714 13.878 -2.159 1.00 87.44 105 LEU A CA 1
ATOM 810 C C . LEU A 1 105 ? 7.911 12.964 -3.091 1.00 87.44 105 LEU A C 1
ATOM 812 O O . LEU A 1 105 ? 8.498 12.223 -3.880 1.00 87.44 105 LEU A O 1
ATOM 816 N N . GLN A 1 106 ? 6.576 13.024 -3.037 1.00 87.06 106 GLN A N 1
ATOM 817 C CA . GLN A 1 106 ? 5.746 12.260 -3.965 1.00 87.06 106 GLN A CA 1
ATOM 818 C C . GLN A 1 106 ? 5.790 12.833 -5.374 1.00 87.06 106 GLN A C 1
ATOM 820 O O . GLN A 1 106 ? 5.815 12.068 -6.331 1.00 87.06 106 GLN A O 1
ATOM 825 N N . LEU A 1 107 ? 5.831 14.156 -5.519 1.00 88.69 107 LEU A N 1
ATOM 826 C CA . LEU A 1 107 ? 5.954 14.773 -6.837 1.00 88.69 107 LEU A CA 1
ATOM 827 C C . LEU A 1 107 ? 7.239 14.307 -7.533 1.00 88.69 107 LEU A C 1
ATOM 829 O O . LEU A 1 107 ? 7.198 13.938 -8.705 1.00 88.69 107 LEU A O 1
ATOM 833 N N . ILE A 1 108 ? 8.353 14.214 -6.801 1.00 90.38 108 ILE A N 1
ATOM 834 C CA . ILE A 1 108 ? 9.604 13.646 -7.324 1.00 90.38 108 ILE A CA 1
ATOM 835 C C . ILE A 1 108 ? 9.427 12.162 -7.689 1.00 90.38 108 ILE A C 1
ATOM 837 O O . ILE A 1 108 ? 9.809 11.754 -8.788 1.00 90.38 108 ILE A O 1
ATOM 841 N N . ALA A 1 109 ? 8.812 11.357 -6.816 1.00 88.06 109 ALA A N 1
ATOM 842 C CA . ALA A 1 109 ? 8.543 9.942 -7.093 1.00 88.06 109 ALA A CA 1
ATOM 843 C C . ALA A 1 109 ? 7.667 9.745 -8.346 1.00 88.06 109 ALA A C 1
ATOM 845 O O . ALA A 1 109 ? 7.952 8.873 -9.168 1.00 88.06 109 ALA A O 1
ATOM 846 N N . LEU A 1 110 ? 6.660 10.600 -8.542 1.00 89.19 110 LEU A N 1
ATOM 847 C CA . LEU A 1 110 ? 5.790 10.612 -9.715 1.00 89.19 110 LEU A CA 1
ATOM 848 C C . LEU A 1 110 ? 6.573 10.926 -10.991 1.00 89.19 110 LEU A C 1
ATOM 850 O O . LEU A 1 110 ? 6.399 10.240 -11.996 1.00 89.19 110 LEU A O 1
ATOM 854 N N . GLN A 1 111 ? 7.480 11.903 -10.954 1.00 89.19 111 GLN A N 1
ATOM 855 C CA . GLN A 1 111 ? 8.341 12.215 -12.099 1.00 89.19 111 GLN A CA 1
ATOM 856 C C . GLN A 1 111 ? 9.274 11.049 -12.455 1.00 89.19 111 GLN A C 1
ATOM 858 O O . GLN A 1 111 ? 9.453 10.731 -13.632 1.00 89.19 111 GLN A O 1
ATOM 863 N N . ILE A 1 112 ? 9.836 10.362 -11.456 1.00 88.31 112 ILE A N 1
ATOM 864 C CA . ILE A 1 112 ? 10.662 9.166 -11.678 1.00 88.31 112 ILE A CA 1
ATOM 865 C C . ILE A 1 112 ? 9.822 8.033 -12.283 1.00 88.31 112 ILE A C 1
ATOM 867 O O . ILE A 1 112 ? 10.260 7.403 -13.247 1.00 88.31 112 ILE A O 1
ATOM 871 N N . ALA A 1 113 ? 8.618 7.791 -11.760 1.00 84.88 113 ALA A N 1
ATOM 872 C CA . ALA A 1 113 ? 7.712 6.761 -12.261 1.00 84.88 113 ALA A CA 1
ATOM 873 C C . ALA A 1 113 ? 7.313 7.014 -13.726 1.00 84.88 113 ALA A C 1
ATOM 875 O O . ALA A 1 113 ? 7.425 6.109 -14.552 1.00 84.88 113 ALA A O 1
ATOM 876 N N . LYS A 1 114 ? 6.964 8.261 -14.076 1.00 85.44 114 LYS A N 1
ATOM 877 C CA . LYS A 1 114 ? 6.678 8.673 -15.462 1.00 85.44 114 LYS A CA 1
ATOM 878 C C . LYS A 1 114 ? 7.853 8.391 -16.399 1.00 85.44 114 LYS A C 1
ATOM 880 O O . LYS A 1 114 ? 7.669 7.812 -17.466 1.00 85.44 114 LYS A O 1
ATOM 885 N N . ARG A 1 115 ? 9.077 8.743 -15.988 1.00 84.69 115 ARG A N 1
ATOM 886 C CA . ARG A 1 115 ? 10.291 8.490 -16.785 1.00 84.69 115 ARG A CA 1
ATOM 887 C C . ARG A 1 115 ? 10.563 7.000 -16.990 1.00 84.69 115 ARG A C 1
ATOM 889 O O . ARG A 1 115 ? 11.024 6.617 -18.059 1.00 84.69 115 ARG A O 1
ATOM 896 N N . ARG A 1 116 ? 10.302 6.161 -15.982 1.00 78.75 116 ARG A N 1
ATOM 897 C CA . ARG A 1 116 ? 10.467 4.702 -16.098 1.00 78.75 116 ARG A CA 1
ATOM 898 C C . ARG A 1 116 ? 9.447 4.092 -17.056 1.00 78.75 116 ARG A C 1
ATOM 900 O O . ARG A 1 116 ? 9.833 3.276 -17.882 1.00 78.75 116 ARG A O 1
ATOM 907 N N . LEU A 1 117 ? 8.194 4.538 -16.998 1.00 72.75 117 LEU A N 1
ATOM 908 C CA . LEU A 1 117 ? 7.154 4.090 -17.928 1.00 72.75 117 LEU A CA 1
ATOM 909 C C . LEU A 1 117 ? 7.443 4.470 -19.375 1.00 72.75 117 LEU A C 1
ATOM 911 O O . LEU A 1 117 ? 7.310 3.629 -20.256 1.00 72.75 117 LEU A O 1
ATOM 915 N N . ALA A 1 118 ? 7.906 5.699 -19.612 1.00 73.75 118 ALA A N 1
ATOM 916 C CA . ALA A 1 118 ? 8.293 6.137 -20.951 1.00 73.75 118 ALA A CA 1
ATOM 917 C C . ALA A 1 118 ? 9.405 5.260 -21.555 1.00 73.75 118 ALA A C 1
ATOM 919 O O . ALA A 1 118 ? 9.390 5.001 -22.752 1.00 73.75 118 ALA A O 1
ATOM 920 N N . LYS A 1 119 ? 10.343 4.765 -20.734 1.00 66.25 119 LYS A N 1
ATOM 921 C CA . LYS A 1 119 ? 11.401 3.847 -21.188 1.00 66.25 119 LYS A CA 1
ATOM 922 C C . LYS A 1 119 ? 10.893 2.432 -21.467 1.00 66.25 119 LYS A C 1
ATOM 924 O O . LYS A 1 119 ? 11.371 1.812 -22.406 1.00 66.25 119 LYS A O 1
ATOM 929 N N . LEU A 1 120 ? 9.945 1.929 -20.674 1.00 61.56 120 LEU A N 1
ATOM 930 C CA . LEU A 1 120 ? 9.350 0.603 -20.887 1.00 61.56 120 LEU A CA 1
ATOM 931 C C . LEU A 1 120 ? 8.519 0.561 -22.179 1.00 61.56 120 LEU A C 1
ATOM 933 O O . LEU A 1 120 ? 8.659 -0.378 -22.949 1.00 61.56 120 LEU A O 1
ATOM 937 N N . GLY A 1 121 ? 7.753 1.617 -22.476 1.00 53.59 121 GLY A N 1
ATOM 938 C CA . GLY A 1 121 ? 6.989 1.723 -23.730 1.00 53.59 121 GLY A CA 1
ATOM 939 C C . GLY A 1 121 ? 7.834 1.943 -24.996 1.00 53.59 121 GLY A C 1
ATOM 940 O O . GLY A 1 121 ? 7.316 1.821 -26.098 1.00 53.59 121 GLY A O 1
ATOM 941 N N . GLN A 1 122 ? 9.127 2.262 -24.865 1.00 41.88 122 GLN A N 1
ATOM 942 C CA . GLN A 1 122 ? 10.065 2.379 -25.995 1.00 41.88 122 GLN A CA 1
ATOM 943 C C . GLN A 1 122 ? 10.753 1.048 -26.346 1.00 41.88 122 GLN A C 1
ATOM 945 O O . GLN A 1 122 ? 11.374 0.952 -27.399 1.00 41.88 122 GLN A O 1
ATOM 950 N N . GLY A 1 123 ? 10.650 0.029 -25.484 1.00 39.91 123 GLY A N 1
ATOM 951 C CA . GLY A 1 123 ? 11.245 -1.293 -25.704 1.00 39.91 123 GLY A CA 1
ATOM 952 C C . GLY A 1 123 ? 10.412 -2.241 -26.573 1.00 39.91 123 GLY A C 1
ATOM 953 O O . GLY A 1 123 ? 10.912 -3.296 -26.936 1.00 39.91 123 GLY A O 1
ATOM 954 N N . GLU A 1 124 ? 9.172 -1.878 -26.919 1.00 39.56 124 GLU A N 1
ATOM 955 C CA . GLU A 1 124 ? 8.258 -2.708 -27.729 1.00 39.56 124 GLU A CA 1
ATOM 956 C C . GLU A 1 124 ? 8.308 -2.401 -29.244 1.00 39.56 124 GLU A C 1
ATOM 958 O O . GLU A 1 124 ? 7.487 -2.907 -30.001 1.00 39.56 124 GLU A O 1
ATOM 963 N N . GLN A 1 125 ? 9.259 -1.578 -29.712 1.00 33.56 125 GLN A N 1
ATOM 964 C CA . GLN A 1 125 ? 9.450 -1.253 -31.142 1.00 33.56 125 GLN A CA 1
ATOM 965 C C . GLN A 1 125 ? 10.791 -1.750 -31.722 1.00 33.56 125 GLN A C 1
ATOM 967 O O . GLN A 1 125 ? 11.283 -1.177 -32.695 1.00 33.56 125 GLN A O 1
ATOM 972 N N . GLY A 1 126 ? 11.400 -2.780 -31.124 1.00 32.06 126 GLY A N 1
ATOM 973 C CA . GLY A 1 126 ? 12.652 -3.396 -31.591 1.00 32.06 126 GLY A CA 1
ATOM 974 C C . GLY A 1 126 ? 12.461 -4.831 -32.046 1.00 32.06 126 GLY A C 1
ATOM 975 O O . GLY A 1 126 ? 11.920 -5.611 -31.234 1.00 32.06 126 GLY A O 1
#

Sequence (126 aa):
MAFDEYFAWGDCSEQEKALRFLLGLAPMGLHFGYLVDPASVNFAEHKVPSTIMACQICAGVAATEALKILLKRGTVLAAPYSIQFDAYRNKLARVWRPGGNRNPLQLIALQIAKRRLAKLGQGEQG

Radius of gyration: 15.99 Å; chains: 1; bounding box: 32×32×50 Å

Secondary structure (DSSP, 8-state):
--HHHHHT-SS--HHHHHHHHHHHH-TT-TTGGG-S-GGG-BTTTTB----HHHHHHHHHHHHHHHHHHHHT-S----TTEEEEEETTTTEEEEEE-TTGGGSHHHHHHHHHHHHHHHHHTTGGG-

Foldseek 3Di:
DDPCQQLVQPPDDQLLNVLSCCCLQCVPPPPVVPPPDPVQDDVVVPGDDDDPVRVVVVVVVVVVLVVCVVVVHDDRQDPPWYWDADPVVRDIDIDGDPRHCVPPVNVVVSVVVVVVVVVVVVVVPD

InterPro domains:
  IPR035985 Ubiquitin-activating enzyme-like [SSF69572] (41-104)

pLDDT: mean 87.2, std 12.45, range [32.06, 98.31]